Protein AF-A0A8C4W969-F1 (afdb_monomer_lite)

Foldseek 3Di:
DDDDDPPPPPDPPPDDDPDCVSVVVPDDDDDDPDPVVVVVVCVVVVVVCVVVVVVVVVVVVVQDDDDDDCCVQQVVVVVCVVDVVSVVPDGDGDDDDDDPDDRDPDPPPPPPDD

Secondary structure (DSSP, 8-state):
------------TTPPP--TTTTT----------HHHHHHHHHHHHHHHHHHHHHHHHHHHHS------HHHHTHHHHHHHHSGGGTT-----------SS------TTS----

pLDDT: mean 79.16, std 17.15, range [36.53, 98.0]

InterPro domains:
  IPR005045 CDC50/LEM3 family [PTHR10926] (13-103)

Organism: NCBI:txid1825980

Structure (mmCIF, N/CA/C/O backbone):
data_AF-A0A8C4W969-F1
#
_entry.id   AF-A0A8C4W969-F1
#
loop_
_atom_site.group_PDB
_atom_site.id
_atom_site.type_symbol
_atom_site.label_atom_id
_atom_site.label_alt_id
_atom_site.label_comp_id
_atom_site.label_asym_id
_atom_site.label_entity_id
_atom_site.label_seq_id
_atom_site.pdbx_PDB_ins_code
_atom_site.Cartn_x
_atom_site.Cartn_y
_atom_site.Cartn_z
_atom_si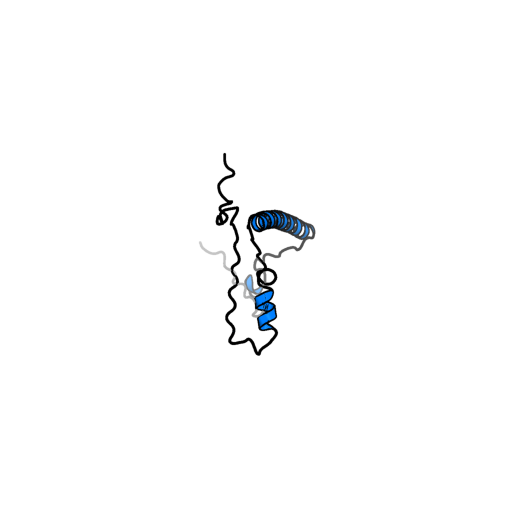te.occupancy
_atom_site.B_iso_or_equiv
_atom_site.auth_seq_id
_atom_site.auth_comp_id
_atom_site.auth_asym_id
_atom_site.auth_atom_id
_atom_site.pdbx_PDB_model_num
ATOM 1 N N . ARG A 1 1 ? 11.552 -23.247 -77.836 1.00 39.22 1 ARG A N 1
ATOM 2 C CA . ARG A 1 1 ? 13.024 -23.111 -77.739 1.00 39.22 1 ARG A CA 1
ATOM 3 C C . ARG A 1 1 ? 13.297 -22.423 -76.405 1.00 39.22 1 ARG A C 1
ATOM 5 O O . ARG A 1 1 ? 13.513 -21.224 -76.380 1.00 39.22 1 ARG A O 1
ATOM 12 N N . GLU A 1 2 ? 12.966 -23.030 -75.270 1.00 43.78 2 GLU A N 1
ATOM 13 C CA . GLU A 1 2 ? 13.464 -24.315 -74.741 1.00 43.78 2 GLU A CA 1
ATOM 14 C C . GLU A 1 2 ? 14.991 -24.348 -74.622 1.00 43.78 2 GLU A C 1
ATOM 16 O O . GLU A 1 2 ? 15.693 -24.089 -75.601 1.00 43.78 2 GLU A O 1
ATOM 21 N N . GLU A 1 3 ? 15.398 -24.686 -73.395 1.00 45.59 3 GLU A N 1
ATOM 22 C CA . GLU A 1 3 ? 16.706 -25.105 -72.895 1.00 45.59 3 GLU A CA 1
ATOM 23 C C . GLU A 1 3 ? 17.771 -24.035 -72.588 1.00 45.59 3 GLU A C 1
ATOM 25 O O . GLU A 1 3 ? 18.577 -23.629 -73.426 1.00 45.59 3 GLU A O 1
ATOM 30 N N . ARG A 1 4 ? 17.872 -23.691 -71.295 1.00 36.53 4 ARG A N 1
ATOM 31 C CA . ARG A 1 4 ? 19.180 -23.655 -70.627 1.00 36.53 4 ARG A CA 1
ATOM 32 C C . ARG A 1 4 ? 19.091 -24.401 -69.295 1.00 36.53 4 ARG A C 1
ATOM 34 O O . ARG A 1 4 ? 18.928 -23.801 -68.239 1.00 36.53 4 ARG A O 1
ATOM 41 N N . ASP A 1 5 ? 19.103 -25.719 -69.447 1.00 37.34 5 ASP A N 1
ATOM 42 C CA . ASP A 1 5 ? 19.762 -26.725 -68.618 1.00 37.34 5 ASP A CA 1
ATOM 43 C C . ASP A 1 5 ? 19.914 -26.385 -67.127 1.00 37.34 5 ASP A C 1
ATOM 45 O O . ASP A 1 5 ? 20.820 -25.667 -66.687 1.00 37.34 5 ASP A O 1
ATOM 49 N N . GLN A 1 6 ? 18.998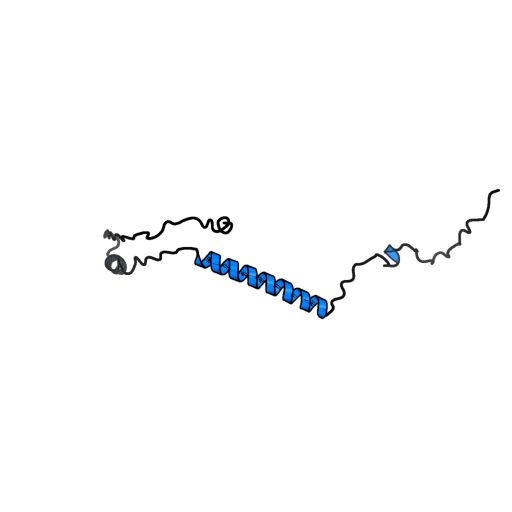 -26.954 -66.344 1.00 41.81 6 GLN A N 1
ATOM 50 C CA . GLN A 1 6 ? 19.205 -27.210 -64.930 1.00 41.81 6 GLN A CA 1
ATOM 51 C C . GLN A 1 6 ? 20.320 -28.248 -64.813 1.00 41.81 6 GLN A C 1
ATOM 53 O O . GLN A 1 6 ? 20.069 -29.450 -64.815 1.00 41.81 6 GLN A O 1
ATOM 58 N N . GLY A 1 7 ? 21.552 -27.766 -64.668 1.00 37.72 7 GLY A N 1
ATOM 59 C CA . GLY A 1 7 ? 22.654 -28.578 -64.182 1.00 37.72 7 GLY A CA 1
ATOM 60 C C . GLY A 1 7 ? 22.308 -29.094 -62.789 1.00 37.72 7 GLY A C 1
ATOM 61 O O . GLY A 1 7 ? 22.535 -28.413 -61.789 1.00 37.72 7 GLY A O 1
ATOM 62 N N . ALA A 1 8 ? 21.729 -30.293 -62.733 1.00 45.88 8 ALA A N 1
ATOM 63 C CA . ALA A 1 8 ? 21.710 -31.127 -61.550 1.00 45.88 8 ALA A CA 1
ATOM 64 C C . ALA A 1 8 ? 23.171 -31.370 -61.171 1.00 45.88 8 ALA A C 1
ATOM 66 O O . ALA A 1 8 ? 23.844 -32.245 -61.710 1.00 45.88 8 ALA A O 1
ATOM 67 N N . GLN A 1 9 ? 23.687 -30.519 -60.289 1.00 51.41 9 GLN A N 1
ATOM 68 C CA . GLN A 1 9 ? 24.987 -30.722 -59.693 1.00 51.41 9 GLN A CA 1
ATOM 69 C C . GLN A 1 9 ? 24.878 -31.998 -58.868 1.00 51.41 9 GLN A C 1
ATOM 71 O O . GLN A 1 9 ? 24.221 -32.022 -57.827 1.00 51.41 9 GLN A O 1
ATOM 76 N N . GLU A 1 10 ? 25.469 -33.070 -59.391 1.00 55.72 10 GLU A N 1
ATOM 77 C CA . GLU A 1 10 ? 25.699 -34.325 -58.694 1.00 55.72 10 GLU A CA 1
ATOM 78 C C . GLU A 1 10 ? 26.583 -34.008 -57.482 1.00 55.72 10 GLU A C 1
ATOM 80 O O . GLU A 1 10 ? 27.813 -33.998 -57.520 1.00 55.72 10 GLU A O 1
ATOM 85 N N . CYS A 1 11 ? 25.929 -33.603 -56.401 1.00 58.28 11 CYS A N 1
ATOM 86 C CA . CYS A 1 11 ? 26.546 -33.415 -55.112 1.00 58.28 11 CYS A CA 1
ATOM 87 C C . CYS A 1 11 ? 27.055 -34.795 -54.673 1.00 58.28 11 CYS A C 1
ATOM 89 O O . CYS A 1 11 ? 26.225 -35.696 -54.509 1.00 58.28 11 CYS A O 1
ATOM 91 N N . PRO A 1 12 ? 28.373 -35.014 -54.475 1.00 61.44 12 PRO A N 1
ATOM 92 C CA . PRO A 1 12 ? 28.847 -36.255 -53.871 1.00 61.44 12 PRO A CA 1
ATOM 93 C C . PRO A 1 12 ? 28.046 -36.520 -52.591 1.00 61.44 12 PRO A C 1
ATOM 95 O O . PRO A 1 12 ? 27.652 -35.573 -51.910 1.00 61.44 12 PRO A O 1
ATOM 98 N N . SER A 1 13 ? 27.826 -37.788 -52.231 1.00 63.78 13 SER A N 1
ATOM 99 C CA . SER A 1 13 ? 26.987 -38.258 -51.102 1.00 63.78 13 SER A CA 1
ATOM 100 C C . SER A 1 13 ? 27.333 -37.694 -49.705 1.00 63.78 13 SER A C 1
ATOM 102 O O . SER A 1 13 ? 26.778 -38.116 -48.693 1.00 63.78 13 SER A O 1
ATOM 104 N N . ARG A 1 14 ? 28.261 -36.736 -49.642 1.00 68.56 14 ARG A N 1
ATOM 105 C CA . ARG A 1 14 ? 28.741 -35.987 -48.483 1.00 68.56 14 ARG A CA 1
ATOM 106 C C . ARG A 1 14 ? 28.435 -34.483 -48.536 1.00 68.56 14 ARG A C 1
ATOM 108 O O . ARG A 1 14 ? 28.917 -33.758 -47.668 1.00 68.56 14 ARG A O 1
ATOM 115 N N . CYS A 1 15 ? 27.686 -33.982 -49.520 1.00 70.88 15 CYS A N 1
ATOM 116 C CA . CYS A 1 15 ? 27.310 -32.570 -49.545 1.00 70.88 15 CYS A CA 1
ATOM 117 C C . CYS A 1 15 ? 26.317 -32.255 -48.416 1.00 70.88 15 CYS A C 1
ATOM 119 O O . CYS A 1 15 ? 25.261 -32.886 -48.337 1.00 70.88 15 CYS A O 1
ATOM 121 N N . PRO A 1 16 ? 26.638 -31.296 -47.533 1.00 70.25 16 PRO A N 1
ATOM 122 C CA . PRO A 1 16 ? 25.743 -30.915 -46.454 1.00 70.25 16 PRO A CA 1
ATOM 123 C C . PRO A 1 16 ? 24.515 -30.186 -47.005 1.00 70.25 16 PRO A C 1
ATOM 125 O O . PRO A 1 16 ? 24.628 -29.299 -47.852 1.00 70.25 16 PRO A O 1
ATOM 128 N N . ASP A 1 17 ? 23.348 -30.556 -46.483 1.00 75.50 17 ASP A N 1
ATOM 129 C CA . ASP A 1 17 ? 22.058 -29.948 -46.807 1.00 75.50 17 ASP A CA 1
ATOM 130 C C . ASP A 1 17 ? 22.081 -28.431 -46.521 1.00 75.50 17 ASP A C 1
ATOM 132 O O . ASP A 1 17 ? 22.515 -27.976 -45.455 1.00 75.50 17 ASP A O 1
ATOM 136 N N . ASN A 1 18 ? 21.645 -27.634 -47.497 1.00 76.06 18 ASN A N 1
ATOM 137 C CA . ASN A 1 18 ? 21.712 -26.176 -47.470 1.00 76.06 18 ASN A CA 1
ATOM 138 C C . ASN A 1 18 ? 20.500 -25.503 -46.801 1.00 76.06 18 ASN A C 1
ATOM 140 O O . ASN A 1 18 ? 20.395 -24.274 -46.816 1.00 76.06 18 ASN A O 1
ATOM 144 N N . SER A 1 19 ? 19.618 -26.277 -46.165 1.00 80.56 19 SER A N 1
ATOM 145 C CA . SER A 1 19 ? 18.492 -25.748 -45.394 1.00 80.56 19 SER A CA 1
ATOM 146 C C . SER A 1 19 ? 18.929 -24.805 -44.256 1.00 80.56 19 SER A C 1
ATOM 148 O O . SER A 1 19 ? 19.794 -25.128 -43.435 1.00 80.56 19 SER A O 1
ATOM 150 N N . ALA A 1 20 ? 18.273 -23.640 -44.149 1.00 71.94 20 ALA A N 1
ATOM 151 C CA . ALA A 1 20 ? 18.570 -22.589 -43.164 1.00 71.94 20 ALA A CA 1
ATOM 152 C C . ALA A 1 20 ? 18.503 -23.070 -41.700 1.00 71.94 20 ALA A C 1
ATOM 154 O O . ALA A 1 20 ? 19.227 -22.558 -40.843 1.00 71.94 20 ALA A O 1
ATOM 155 N N . PHE A 1 21 ? 17.674 -24.080 -41.422 1.00 76.75 21 PHE A N 1
ATOM 156 C CA . PHE A 1 21 ? 17.568 -24.717 -40.109 1.00 76.75 21 PHE A CA 1
ATOM 157 C C . PHE A 1 21 ? 18.812 -25.550 -39.774 1.00 76.75 21 PHE A C 1
ATOM 159 O O . PHE A 1 21 ? 19.377 -25.418 -38.689 1.00 76.75 21 PHE A O 1
ATOM 166 N N . LYS A 1 22 ? 19.287 -26.368 -40.725 1.00 76.56 22 LYS A N 1
ATOM 167 C CA . LYS A 1 22 ? 20.479 -27.216 -40.554 1.00 76.56 22 LYS A CA 1
ATOM 168 C C . LYS A 1 22 ? 21.769 -26.395 -40.502 1.00 76.56 22 LYS A C 1
ATOM 170 O O . LYS A 1 22 ? 22.693 -26.765 -39.788 1.00 76.56 22 LYS A O 1
ATOM 175 N N . GLN A 1 23 ? 21.792 -25.241 -41.168 1.00 80.31 23 GLN A N 1
ATOM 176 C CA . GLN A 1 23 ? 22.891 -24.272 -41.105 1.00 80.31 23 GLN A CA 1
ATOM 177 C C . GLN A 1 23 ? 22.827 -23.323 -39.893 1.00 80.31 23 GLN A C 1
ATOM 179 O O . GLN A 1 23 ? 23.662 -22.426 -39.796 1.00 80.31 23 GLN A O 1
ATOM 184 N N . GLN A 1 24 ? 21.844 -23.479 -38.993 1.00 74.94 24 GLN A N 1
ATOM 185 C CA . GLN A 1 24 ? 21.641 -22.612 -37.820 1.00 74.94 24 GLN A CA 1
ATOM 186 C C . GLN A 1 24 ? 21.535 -21.108 -38.163 1.00 74.94 24 GLN A C 1
ATOM 188 O O . GLN A 1 24 ? 21.848 -20.245 -37.345 1.00 74.94 24 GLN A O 1
ATOM 193 N N . LYS A 1 25 ? 21.058 -20.778 -39.371 1.00 81.44 25 LYS A N 1
ATOM 194 C CA . LYS A 1 25 ? 20.831 -19.401 -39.852 1.00 81.44 25 LYS A CA 1
ATOM 195 C C . LYS A 1 25 ? 19.397 -18.930 -39.617 1.00 81.44 25 LYS A C 1
ATOM 197 O O . LYS A 1 25 ? 18.910 -18.041 -40.313 1.00 81.44 25 LYS A O 1
ATOM 202 N N . LEU A 1 26 ? 18.698 -19.531 -38.659 1.00 82.00 26 LEU A N 1
ATOM 203 C CA . LEU A 1 26 ? 17.387 -19.030 -38.272 1.00 82.00 26 LEU A CA 1
ATOM 204 C C . LEU A 1 26 ? 17.550 -17.610 -37.715 1.00 82.00 26 LEU A C 1
ATOM 206 O O . LEU A 1 26 ? 18.475 -17.368 -36.932 1.00 82.00 26 LEU A O 1
ATOM 210 N N . PRO A 1 27 ? 16.679 -16.667 -38.103 1.00 78.56 27 PRO A N 1
ATOM 211 C CA . PRO A 1 27 ? 16.700 -15.331 -37.540 1.00 78.56 27 PRO A CA 1
ATOM 212 C C . PRO A 1 27 ? 16.377 -15.428 -36.046 1.00 78.56 27 PRO A C 1
ATOM 214 O O . PRO A 1 27 ? 15.236 -15.645 -35.651 1.00 78.56 27 PRO A O 1
ATOM 217 N N . ALA A 1 28 ? 17.402 -15.300 -35.210 1.0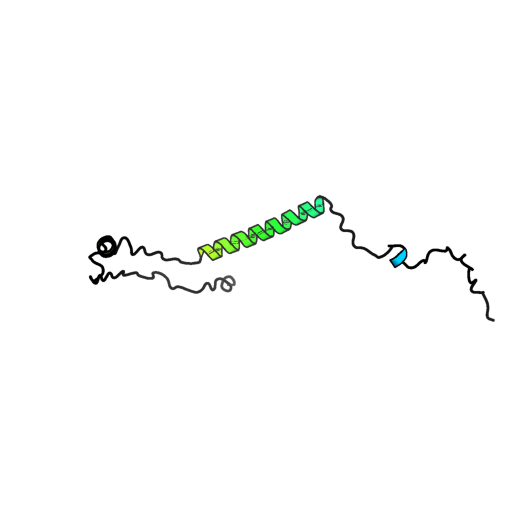0 83.50 28 ALA A N 1
ATOM 218 C CA . ALA A 1 28 ? 17.253 -15.221 -33.768 1.00 83.50 28 ALA A CA 1
ATOM 219 C C . ALA A 1 28 ? 17.318 -13.756 -33.348 1.00 83.50 28 ALA A C 1
ATOM 221 O O . ALA A 1 28 ? 18.242 -13.026 -33.724 1.00 83.50 28 ALA A O 1
ATOM 222 N N . TRP A 1 29 ? 16.373 -13.330 -32.519 1.00 78.38 29 TRP A N 1
ATOM 223 C CA . TRP A 1 29 ? 16.535 -12.084 -31.792 1.00 78.38 29 TRP A CA 1
ATOM 224 C C . TRP A 1 29 ? 17.645 -12.283 -30.757 1.00 78.38 29 TRP A C 1
ATOM 226 O O . TRP A 1 29 ? 17.494 -13.052 -29.811 1.00 78.38 29 TRP A O 1
ATOM 236 N N . LYS A 1 30 ? 18.798 -11.643 -30.976 1.00 79.19 30 LYS A N 1
ATOM 237 C CA . LYS A 1 30 ? 19.921 -11.648 -30.033 1.00 79.19 30 LYS A CA 1
ATOM 238 C C . LYS A 1 30 ? 19.864 -10.362 -29.212 1.00 79.19 30 LYS A C 1
ATOM 240 O O . LYS A 1 30 ? 20.329 -9.330 -29.707 1.00 79.19 30 LYS A O 1
ATOM 245 N N . PRO A 1 31 ? 19.297 -10.382 -27.994 1.00 77.44 31 PRO A N 1
ATOM 246 C CA . PRO A 1 31 ? 19.296 -9.201 -27.151 1.00 77.44 31 PRO A CA 1
ATOM 247 C C . PRO A 1 31 ? 20.744 -8.858 -26.801 1.00 77.44 31 PRO A C 1
ATOM 249 O O . PRO A 1 31 ? 21.471 -9.657 -26.212 1.00 77.44 31 PRO A O 1
ATOM 252 N N . LYS A 1 32 ? 21.190 -7.670 -27.206 1.00 78.00 32 LYS A N 1
ATOM 253 C CA . LYS A 1 32 ? 22.495 -7.145 -26.810 1.00 78.00 32 LYS A CA 1
ATOM 254 C C . LYS A 1 32 ? 22.319 -6.476 -25.453 1.00 78.00 32 LYS A C 1
ATOM 256 O O . LYS A 1 32 ? 21.737 -5.398 -25.378 1.00 78.00 32 LYS A O 1
ATOM 261 N N . LEU A 1 33 ? 22.791 -7.124 -24.387 1.00 72.44 33 LEU A N 1
ATOM 262 C CA . LEU A 1 33 ? 22.793 -6.546 -23.043 1.00 72.44 33 LEU A CA 1
ATOM 263 C C . LEU A 1 33 ? 23.848 -5.435 -22.981 1.00 72.44 33 LEU A C 1
ATOM 265 O O . LEU A 1 33 ? 25.003 -5.666 -22.636 1.00 72.44 33 LEU A O 1
ATOM 269 N N . ALA A 1 34 ? 23.456 -4.228 -23.381 1.00 82.94 34 ALA A N 1
ATOM 270 C CA . ALA A 1 34 ? 24.287 -3.038 -23.302 1.00 82.94 34 ALA A CA 1
ATOM 271 C C . ALA A 1 34 ? 24.007 -2.287 -21.989 1.00 82.94 34 ALA A C 1
ATOM 273 O O . ALA A 1 34 ? 22.849 -2.088 -21.619 1.00 82.94 34 ALA A O 1
ATOM 274 N N . ALA A 1 35 ? 25.063 -1.816 -21.317 1.00 86.31 35 ALA A N 1
ATOM 275 C CA . ALA A 1 35 ? 24.976 -0.969 -20.122 1.00 86.31 35 ALA A CA 1
ATOM 276 C C . ALA A 1 35 ? 23.959 0.196 -20.225 1.00 86.31 35 ALA A C 1
ATOM 278 O O . ALA A 1 35 ? 23.187 0.366 -19.281 1.00 86.31 35 ALA A O 1
ATOM 279 N N . PRO A 1 36 ? 23.862 0.958 -21.340 1.00 87.12 36 PRO A N 1
ATOM 280 C CA . PRO A 1 36 ? 22.852 2.016 -21.465 1.00 87.12 36 PRO A CA 1
ATOM 281 C C . PRO A 1 36 ? 21.410 1.491 -21.463 1.00 87.12 36 PRO A C 1
ATOM 283 O O . PRO A 1 36 ? 20.526 2.127 -20.895 1.00 87.12 36 PRO A O 1
ATOM 286 N N . THR A 1 37 ? 21.160 0.319 -22.054 1.00 89.25 37 THR A N 1
ATOM 287 C CA . THR A 1 37 ? 19.823 -0.293 -22.084 1.00 89.25 37 THR A CA 1
ATOM 288 C C . THR A 1 37 ? 19.400 -0.742 -20.690 1.00 89.25 37 THR A C 1
ATOM 290 O O . THR A 1 37 ? 18.270 -0.495 -20.272 1.00 89.25 37 THR A O 1
ATOM 293 N N . VAL A 1 38 ? 20.326 -1.345 -19.942 1.00 91.50 38 VAL A N 1
ATOM 294 C CA . VAL A 1 38 ? 20.079 -1.778 -18.562 1.00 91.50 38 VAL A CA 1
ATOM 295 C C . VAL A 1 38 ? 19.842 -0.567 -17.655 1.00 91.50 38 VAL A C 1
ATOM 297 O O . VAL A 1 38 ? 18.858 -0.536 -16.919 1.00 91.50 38 VAL A O 1
ATOM 300 N N . LEU A 1 39 ? 20.673 0.472 -17.763 1.00 92.25 39 LEU A N 1
ATOM 301 C CA . LEU A 1 39 ? 20.534 1.694 -16.972 1.00 92.25 39 LEU A CA 1
ATOM 302 C C . LEU A 1 39 ? 19.200 2.407 -17.240 1.00 92.25 39 LEU A C 1
ATOM 304 O O . LEU A 1 39 ? 18.499 2.768 -16.297 1.00 92.25 39 LEU A O 1
ATOM 308 N N . SER A 1 40 ? 18.811 2.547 -18.511 1.00 91.62 40 SER A N 1
ATOM 309 C CA . SER A 1 40 ? 17.515 3.127 -18.882 1.00 91.62 40 SER A CA 1
ATOM 310 C C . SER A 1 40 ? 16.350 2.342 -18.280 1.00 91.62 40 SER A C 1
ATOM 312 O O . SER A 1 40 ? 15.413 2.949 -17.768 1.00 91.62 40 SER A O 1
ATOM 314 N N . SER A 1 41 ? 16.410 1.007 -18.298 1.00 93.75 41 SER A N 1
ATOM 315 C CA . SER A 1 41 ? 15.343 0.174 -17.735 1.00 93.75 41 SER A CA 1
ATOM 316 C C . SER A 1 41 ? 15.164 0.390 -16.228 1.00 93.75 41 SER A C 1
ATOM 318 O O . SER A 1 41 ? 14.033 0.528 -15.761 1.00 93.75 41 SER A O 1
ATOM 320 N N . PHE A 1 42 ? 16.263 0.518 -15.475 1.00 95.44 42 PHE A N 1
ATOM 321 C CA . PHE A 1 42 ? 16.205 0.787 -14.039 1.00 95.44 42 PHE A CA 1
ATOM 322 C C . PHE A 1 42 ? 15.603 2.155 -13.726 1.00 95.44 42 PHE A C 1
ATOM 324 O O . PHE A 1 42 ? 14.798 2.256 -12.804 1.00 95.44 42 PHE A O 1
ATOM 331 N N . PHE A 1 43 ? 15.926 3.192 -14.503 1.00 95.88 43 PHE A N 1
ATOM 332 C CA . PHE A 1 43 ? 15.315 4.511 -14.322 1.00 95.88 43 PHE A CA 1
ATOM 333 C C . PHE A 1 43 ? 13.811 4.500 -14.602 1.00 95.88 43 PHE A C 1
ATOM 335 O O . PHE A 1 43 ? 13.043 5.054 -13.817 1.00 95.88 43 PHE A O 1
ATOM 342 N N . THR A 1 44 ? 13.372 3.840 -15.676 1.00 97.06 44 THR A N 1
ATOM 343 C CA . THR A 1 44 ? 11.945 3.743 -16.011 1.00 97.06 44 THR A CA 1
ATOM 344 C C . THR A 1 44 ? 11.162 2.986 -14.940 1.00 97.06 44 THR A C 1
ATOM 346 O O . THR A 1 44 ? 10.131 3.472 -14.475 1.00 97.06 44 THR A O 1
ATOM 349 N N . ILE A 1 45 ? 11.660 1.822 -14.511 1.00 97.38 45 ILE A N 1
ATOM 350 C CA . ILE A 1 45 ? 11.010 1.015 -13.469 1.00 97.38 45 ILE A CA 1
ATOM 351 C C . ILE A 1 45 ? 11.042 1.754 -12.130 1.00 97.38 45 ILE A C 1
ATOM 353 O O . ILE A 1 45 ? 10.037 1.790 -11.429 1.00 97.38 45 ILE A O 1
ATOM 357 N N . GLY A 1 46 ? 12.164 2.390 -11.789 1.00 98.00 46 GLY A N 1
ATOM 358 C CA . GLY A 1 46 ? 12.304 3.170 -10.563 1.00 98.00 46 GLY A CA 1
ATOM 359 C C . GLY A 1 46 ? 11.300 4.317 -10.492 1.00 98.00 46 GLY A C 1
ATOM 360 O O . GLY A 1 46 ? 10.619 4.469 -9.481 1.00 98.00 46 GLY A O 1
ATOM 361 N N . LEU A 1 47 ? 11.143 5.079 -11.578 1.00 97.75 47 LEU A N 1
ATOM 362 C CA . LEU A 1 47 ? 10.158 6.156 -11.643 1.00 97.75 47 LEU A CA 1
ATOM 363 C C . LEU A 1 47 ? 8.727 5.621 -11.516 1.00 97.75 47 LEU A C 1
ATOM 365 O O . LEU A 1 47 ? 7.936 6.168 -10.752 1.00 97.75 47 LEU A O 1
ATOM 369 N N . PHE A 1 48 ? 8.406 4.526 -12.206 1.00 97.69 48 PHE A N 1
ATOM 370 C CA . PHE A 1 48 ? 7.103 3.875 -12.085 1.00 97.69 48 PHE A CA 1
ATOM 371 C C . PHE A 1 48 ? 6.819 3.425 -10.645 1.00 97.69 48 PHE A C 1
ATOM 373 O O . PHE A 1 48 ? 5.763 3.736 -10.095 1.00 97.69 48 PHE A O 1
ATOM 380 N N . CYS A 1 49 ? 7.777 2.758 -10.001 1.00 97.38 49 CYS A N 1
ATOM 381 C CA . CYS A 1 49 ? 7.654 2.314 -8.616 1.00 97.38 49 CYS A CA 1
ATOM 382 C C . CYS A 1 49 ? 7.518 3.485 -7.638 1.00 97.38 49 CYS A C 1
ATOM 384 O O . CYS A 1 49 ? 6.760 3.378 -6.678 1.00 97.38 49 CYS A O 1
ATOM 386 N N . LEU A 1 50 ? 8.207 4.605 -7.873 1.00 97.12 50 LEU A N 1
ATOM 387 C CA . LEU A 1 50 ? 8.062 5.807 -7.049 1.00 97.12 50 LEU A CA 1
ATOM 388 C C . LEU A 1 50 ? 6.657 6.400 -7.160 1.00 97.12 50 LEU A C 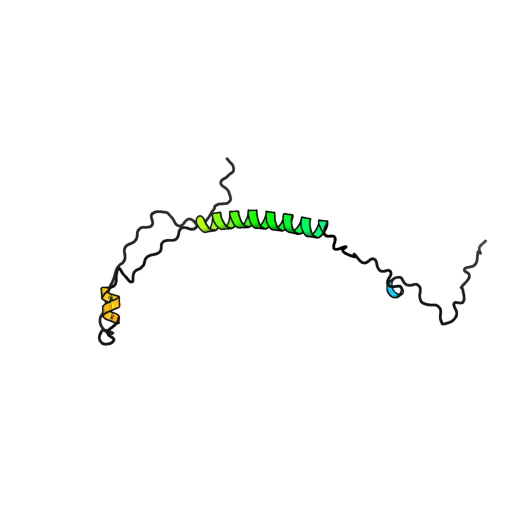1
ATOM 390 O O . LEU A 1 50 ? 6.031 6.667 -6.135 1.00 97.1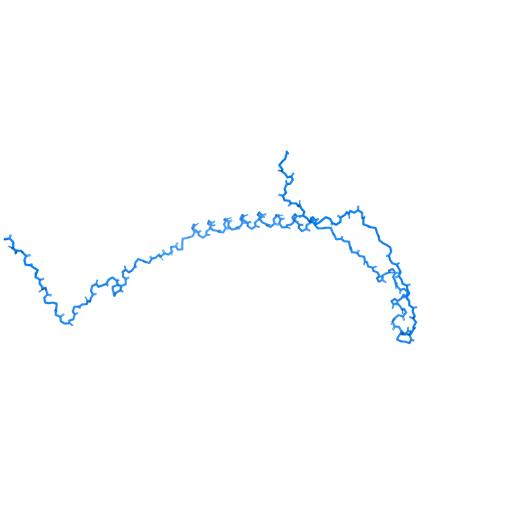2 50 LEU A O 1
ATOM 394 N N . LEU A 1 51 ? 6.140 6.559 -8.381 1.00 97.00 51 LEU A N 1
ATOM 395 C CA . LEU A 1 51 ? 4.785 7.068 -8.606 1.00 97.00 51 LEU A CA 1
ATOM 396 C C . LEU A 1 51 ? 3.742 6.155 -7.951 1.00 97.00 51 LEU A C 1
ATOM 398 O O . LEU A 1 51 ? 2.931 6.615 -7.149 1.00 97.00 51 LEU A O 1
ATOM 402 N N . MET A 1 52 ? 3.823 4.850 -8.219 1.00 97.06 52 MET A N 1
ATOM 403 C CA . MET A 1 52 ? 2.919 3.860 -7.633 1.00 97.06 52 MET A CA 1
ATOM 404 C C . MET A 1 52 ? 3.036 3.801 -6.107 1.00 97.06 52 MET A C 1
ATOM 406 O O . MET A 1 52 ? 2.022 3.721 -5.418 1.00 97.06 52 MET A O 1
ATOM 410 N N . GLY A 1 53 ? 4.250 3.883 -5.561 1.00 97.25 53 GLY A N 1
ATOM 411 C CA . GLY A 1 53 ? 4.492 3.883 -4.121 1.00 97.25 53 GLY A CA 1
ATOM 412 C C . GLY A 1 53 ? 3.830 5.069 -3.420 1.00 97.25 53 GLY A C 1
ATOM 413 O O . GLY A 1 53 ? 3.171 4.886 -2.399 1.00 97.25 53 GLY A O 1
ATOM 414 N N . ILE A 1 54 ? 3.930 6.274 -3.991 1.00 96.31 54 ILE A N 1
ATOM 415 C CA . ILE A 1 54 ? 3.260 7.467 -3.451 1.00 96.31 54 ILE A CA 1
ATOM 416 C C . ILE A 1 54 ? 1.738 7.297 -3.505 1.00 96.31 54 ILE A C 1
ATOM 418 O O . ILE A 1 54 ? 1.068 7.541 -2.500 1.00 96.31 54 ILE A O 1
ATOM 422 N N . CYS A 1 55 ? 1.191 6.832 -4.633 1.00 93.38 55 CYS A N 1
ATOM 423 C CA . CYS A 1 55 ? -0.243 6.563 -4.766 1.00 93.38 55 CYS A CA 1
ATOM 424 C C . CYS A 1 55 ? -0.741 5.574 -3.701 1.00 93.38 55 CYS A C 1
ATOM 426 O O . CYS A 1 55 ? -1.752 5.830 -3.047 1.00 93.38 55 CYS A O 1
ATOM 428 N N . LEU A 1 56 ? -0.005 4.482 -3.479 1.00 93.75 56 LEU A N 1
ATOM 429 C CA . LEU A 1 56 ? -0.334 3.483 -2.462 1.00 93.75 56 LEU A CA 1
ATOM 430 C C . LEU A 1 56 ? -0.295 4.065 -1.047 1.00 93.75 56 LEU A C 1
ATOM 432 O O . LEU A 1 56 ? -1.182 3.774 -0.251 1.00 93.75 56 LEU A O 1
ATOM 436 N N . ILE A 1 57 ? 0.688 4.912 -0.731 1.00 93.69 57 ILE A N 1
ATOM 437 C CA . ILE A 1 57 ? 0.783 5.560 0.585 1.00 93.69 57 ILE A CA 1
ATOM 438 C C . ILE A 1 57 ? -0.405 6.497 0.824 1.00 93.69 57 ILE A C 1
ATOM 440 O O . ILE A 1 57 ? -0.964 6.504 1.920 1.00 93.69 57 ILE A O 1
ATOM 444 N N . LEU A 1 58 ? -0.799 7.286 -0.177 1.00 90.94 58 LEU A N 1
ATOM 445 C CA . LEU A 1 58 ? -1.960 8.172 -0.064 1.00 90.94 58 LEU A CA 1
ATOM 446 C C . LEU A 1 58 ? -3.249 7.374 0.141 1.00 90.94 58 LEU A C 1
ATOM 448 O O . LEU A 1 58 ? -4.047 7.714 1.012 1.00 90.94 58 LEU A O 1
ATOM 452 N N . TYR A 1 59 ? -3.411 6.279 -0.601 1.00 88.19 59 TYR A N 1
ATOM 453 C CA . TYR A 1 59 ? -4.555 5.388 -0.450 1.00 88.19 59 TYR A CA 1
ATOM 454 C C . TYR A 1 59 ? -4.590 4.729 0.934 1.00 88.19 59 TYR A C 1
ATOM 456 O O . TYR A 1 59 ? -5.607 4.788 1.620 1.00 88.19 59 TYR A O 1
ATOM 464 N N . ALA A 1 60 ? -3.463 4.175 1.388 1.00 88.88 60 ALA A N 1
ATOM 465 C CA . ALA A 1 60 ? -3.359 3.534 2.696 1.00 88.88 60 ALA A CA 1
ATOM 466 C C . ALA A 1 60 ? -3.657 4.510 3.846 1.00 88.88 60 ALA A C 1
ATOM 468 O O . ALA A 1 60 ? -4.329 4.142 4.801 1.00 88.88 60 ALA A O 1
ATOM 469 N N . ARG A 1 61 ? -3.216 5.772 3.738 1.00 87.06 61 ARG A N 1
ATOM 470 C CA . ARG A 1 61 ? -3.508 6.826 4.729 1.00 87.06 61 ARG A CA 1
ATOM 471 C C . ARG A 1 61 ? -4.949 7.328 4.694 1.00 87.06 61 ARG A C 1
ATOM 473 O O . ARG A 1 61 ? -5.405 7.903 5.676 1.00 87.06 61 ARG A O 1
ATOM 480 N N . SER A 1 62 ? -5.649 7.162 3.574 1.00 84.56 62 SER A N 1
ATOM 481 C CA . SER A 1 62 ? -7.058 7.547 3.471 1.00 84.56 62 SER A CA 1
ATOM 482 C C . SER A 1 62 ? -7.976 6.599 4.243 1.00 84.56 62 SER A C 1
ATOM 484 O O . SER A 1 62 ? -9.115 6.970 4.532 1.00 84.56 62 SER A O 1
ATOM 486 N N . VAL A 1 63 ? -7.516 5.384 4.559 1.00 85.44 63 VAL A N 1
ATOM 487 C CA . VAL A 1 63 ? -8.280 4.430 5.363 1.00 85.44 63 VAL A CA 1
ATOM 488 C C . VAL A 1 63 ? -8.320 4.926 6.806 1.00 85.44 63 VAL A C 1
ATOM 490 O O . VAL A 1 63 ? -7.288 5.153 7.433 1.00 85.44 63 VAL A O 1
ATOM 493 N N . LYS A 1 64 ? -9.532 5.112 7.328 1.00 83.88 64 LYS A N 1
ATOM 494 C CA . LYS A 1 64 ? -9.766 5.490 8.722 1.00 83.88 64 LYS A CA 1
ATOM 495 C C . LYS A 1 64 ? -9.880 4.222 9.560 1.00 83.88 64 LYS A C 1
ATOM 497 O O . LYS A 1 64 ? -10.760 3.402 9.314 1.00 83.88 64 LYS A O 1
ATOM 502 N N . GLU A 1 65 ? -9.003 4.079 10.545 1.00 85.69 65 GLU A N 1
ATOM 503 C CA . GLU A 1 65 ? -9.023 2.980 11.509 1.00 85.69 65 GLU A CA 1
ATOM 504 C C . GLU A 1 65 ? -9.310 3.533 12.906 1.00 85.69 65 GLU A C 1
ATOM 506 O O . GLU A 1 65 ? -8.741 4.545 13.317 1.00 85.69 65 GLU A O 1
ATOM 511 N N . ILE A 1 66 ? -10.207 2.867 13.634 1.00 86.31 66 ILE A N 1
ATOM 512 C CA . ILE A 1 66 ? -10.498 3.162 15.036 1.00 86.31 66 ILE A CA 1
ATOM 513 C C . ILE A 1 66 ? -10.110 1.925 15.840 1.00 86.31 66 ILE A C 1
ATOM 515 O O . ILE A 1 66 ? -10.747 0.879 15.721 1.00 86.31 66 ILE A O 1
ATOM 519 N N . GLN A 1 67 ? -9.072 2.048 16.668 1.00 87.88 67 GLN A N 1
ATOM 520 C CA . GLN A 1 67 ? -8.611 0.977 17.546 1.00 87.88 67 GLN A CA 1
ATOM 521 C C . GLN A 1 67 ? -9.103 1.230 18.975 1.00 87.88 67 GLN A C 1
ATOM 523 O O . GLN A 1 67 ? -8.770 2.245 19.584 1.00 87.88 67 GLN A O 1
ATOM 528 N N . ILE A 1 68 ? -9.891 0.300 19.520 1.00 88.56 68 ILE A N 1
ATOM 529 C CA . ILE A 1 68 ? -10.449 0.396 20.876 1.00 88.56 68 ILE A CA 1
ATOM 530 C C . ILE A 1 68 ? -9.911 -0.763 21.710 1.00 88.56 68 ILE A C 1
ATOM 532 O O . ILE A 1 68 ? -10.211 -1.927 21.439 1.00 88.56 68 ILE A O 1
ATOM 536 N N . ASN A 1 69 ? -9.131 -0.450 22.747 1.00 90.19 69 ASN A N 1
ATOM 537 C CA . ASN A 1 69 ? -8.637 -1.450 23.688 1.00 90.19 69 ASN A CA 1
ATOM 538 C C . ASN A 1 69 ? -9.642 -1.655 24.831 1.00 90.19 69 ASN A C 1
ATOM 540 O O . ASN A 1 69 ? -9.693 -0.882 25.786 1.00 90.19 69 ASN A O 1
ATOM 544 N N . TYR A 1 70 ? -10.445 -2.713 24.739 1.00 88.88 70 TYR A N 1
ATOM 545 C CA . TYR A 1 70 ? -11.420 -3.066 25.773 1.00 88.88 70 TYR A CA 1
ATOM 546 C C . TYR A 1 70 ? -10.789 -3.768 26.984 1.00 88.88 70 TYR A C 1
ATOM 548 O O . TYR A 1 70 ? -11.455 -3.911 28.005 1.00 88.88 70 TYR A O 1
ATOM 556 N N . SER A 1 71 ? -9.519 -4.183 26.915 1.00 88.19 71 SER A N 1
ATOM 557 C CA . SER A 1 71 ? -8.847 -4.853 28.039 1.00 88.19 71 SER A CA 1
ATOM 558 C C . SER A 1 71 ? -8.664 -3.916 29.232 1.00 88.19 71 SER A C 1
ATOM 560 O O . SER A 1 71 ? -8.886 -4.325 30.370 1.00 88.19 71 SER A O 1
ATOM 562 N N . ASP A 1 72 ? -8.320 -2.652 28.969 1.00 84.94 72 ASP A N 1
ATOM 563 C CA . ASP A 1 72 ? -8.139 -1.634 30.010 1.00 84.94 72 ASP A CA 1
ATOM 564 C C . ASP A 1 72 ? -9.485 -1.187 30.591 1.00 84.94 72 ASP A C 1
ATOM 566 O O . ASP A 1 72 ? -9.639 -1.018 31.800 1.00 84.94 72 ASP A O 1
ATOM 570 N N . ILE A 1 73 ? -10.493 -1.047 29.727 1.00 88.75 73 ILE A N 1
ATOM 571 C CA . ILE A 1 73 ? -11.843 -0.618 30.113 1.00 88.75 73 ILE A CA 1
ATOM 572 C C . ILE A 1 73 ? -12.531 -1.712 30.941 1.00 88.75 73 ILE A C 1
ATOM 574 O O . ILE A 1 73 ? -13.194 -1.433 31.939 1.00 88.75 73 ILE A O 1
ATOM 578 N N . CYS A 1 74 ? -12.320 -2.973 30.569 1.00 91.69 74 CYS A N 1
ATOM 579 C CA . CYS A 1 74 ? -12.899 -4.141 31.218 1.00 91.69 74 CYS A CA 1
ATOM 580 C C . CYS A 1 74 ? -11.920 -4.831 32.182 1.00 91.69 74 CYS A C 1
ATOM 582 O O . CYS A 1 74 ? -12.037 -6.037 32.415 1.00 91.69 74 CYS A O 1
ATOM 584 N N . LEU A 1 75 ? -10.983 -4.080 32.777 1.00 91.38 75 LEU A N 1
ATOM 585 C CA . LEU A 1 75 ? -9.927 -4.614 33.647 1.00 91.38 75 LEU A CA 1
ATOM 586 C C . LEU A 1 75 ? -10.471 -5.467 34.804 1.00 91.38 75 LEU A C 1
ATOM 588 O O . LEU A 1 75 ? -9.852 -6.440 35.220 1.00 91.38 75 LEU A O 1
ATOM 592 N N . ASN A 1 76 ? -11.645 -5.125 35.336 1.00 90.38 76 ASN A N 1
ATOM 593 C CA . ASN A 1 76 ? -12.269 -5.908 36.403 1.00 90.38 76 ASN A CA 1
ATOM 594 C C . ASN A 1 76 ? -12.684 -7.305 35.923 1.00 90.38 76 ASN A C 1
ATOM 596 O O . ASN A 1 76 ? -12.481 -8.277 36.646 1.00 90.38 76 ASN A O 1
ATOM 600 N N . CYS A 1 77 ? -13.197 -7.425 34.696 1.00 90.06 77 CYS A N 1
ATOM 601 C CA . CYS A 1 77 ? -13.530 -8.720 34.107 1.00 90.06 77 CYS A CA 1
ATOM 602 C C . CYS A 1 77 ? -12.278 -9.514 33.723 1.00 90.06 77 CYS A C 1
ATOM 604 O O . CYS A 1 77 ? -12.263 -10.733 33.894 1.00 90.06 77 CYS A O 1
ATOM 606 N N . SER A 1 78 ? -11.217 -8.852 33.242 1.00 90.06 78 SER A N 1
ATOM 607 C CA . SER A 1 78 ? -9.957 -9.543 32.939 1.00 90.06 78 SER A CA 1
ATOM 608 C C . SER A 1 78 ? -9.307 -10.094 34.212 1.00 90.06 78 SER A C 1
ATOM 610 O O . SER A 1 78 ? -8.997 -11.282 34.266 1.00 90.06 78 SER A O 1
ATOM 612 N N . LYS A 1 79 ? -9.236 -9.290 35.280 1.00 90.88 79 LYS A N 1
ATOM 613 C CA . LYS A 1 79 ? -8.761 -9.719 36.606 1.00 90.88 79 LYS A CA 1
ATOM 614 C C . LYS A 1 79 ? -9.624 -10.816 37.221 1.00 90.88 79 LYS A C 1
ATOM 616 O O . LYS A 1 79 ? -9.101 -11.736 37.840 1.00 90.88 79 LYS A O 1
ATOM 621 N N . LEU A 1 80 ? -10.946 -10.760 37.040 1.00 90.44 80 LEU A N 1
ATOM 622 C CA . LEU A 1 80 ? -11.841 -11.822 37.506 1.00 90.44 80 LEU A CA 1
ATOM 623 C C . LEU A 1 80 ? -11.483 -13.173 36.865 1.00 90.44 80 LEU A C 1
ATOM 625 O O . LEU A 1 80 ? -11.520 -14.197 37.548 1.00 90.44 80 LEU A O 1
ATOM 629 N N . ARG A 1 81 ? -11.096 -13.158 35.581 1.00 88.88 81 ARG A N 1
ATOM 630 C CA . ARG A 1 81 ? -10.741 -14.343 34.787 1.00 88.88 81 ARG A CA 1
ATOM 631 C C . ARG A 1 81 ? -9.353 -14.913 35.107 1.00 88.88 81 ARG A C 1
ATOM 633 O O . ARG A 1 81 ? -9.130 -16.089 34.838 1.00 88.88 81 ARG A O 1
ATOM 640 N N . GLU A 1 82 ? -8.441 -14.137 35.699 1.00 91.19 82 GLU A N 1
ATOM 641 C CA . GLU A 1 82 ? -7.124 -14.646 36.131 1.00 91.19 82 GLU A CA 1
ATOM 642 C C . GLU A 1 82 ? -7.252 -15.779 37.157 1.00 91.19 82 GLU A C 1
ATOM 644 O O . GLU A 1 82 ? -6.440 -16.702 37.184 1.00 91.19 82 GLU A O 1
ATOM 649 N N . ASN A 1 83 ? -8.299 -15.744 37.983 1.00 91.75 83 ASN A N 1
ATOM 650 C CA . ASN A 1 83 ? -8.602 -16.817 38.916 1.00 91.75 83 ASN A CA 1
ATOM 651 C C . ASN A 1 83 ? -9.634 -17.776 38.307 1.00 91.75 83 ASN A C 1
ATOM 653 O O . ASN A 1 83 ? -10.822 -17.456 38.204 1.00 91.75 83 ASN A O 1
ATOM 657 N N . SER A 1 84 ? -9.177 -18.986 37.975 1.00 88.50 84 SER A N 1
ATOM 658 C CA . SER A 1 84 ? -9.982 -20.052 37.365 1.00 88.50 84 SER A CA 1
ATOM 659 C C . SER A 1 84 ? -11.213 -20.453 38.181 1.00 88.50 84 SER A C 1
ATOM 661 O O . SER A 1 84 ? -12.169 -20.970 37.615 1.00 88.50 84 SER A O 1
ATOM 663 N N . SER A 1 85 ? -11.242 -20.171 39.486 1.00 90.19 85 SER A N 1
ATOM 664 C CA . SER A 1 85 ? -12.394 -20.458 40.353 1.00 90.19 85 SER A CA 1
ATOM 665 C C . SER A 1 85 ? -13.610 -19.575 40.048 1.00 90.19 85 SER A C 1
ATOM 667 O O . SER A 1 85 ? -14.722 -19.913 40.437 1.00 90.19 85 SER A O 1
ATOM 669 N N . ASN A 1 86 ? -13.426 -18.447 39.354 1.00 89.38 86 ASN A N 1
ATOM 670 C CA . ASN A 1 86 ? -14.506 -17.529 38.980 1.00 89.38 86 ASN A CA 1
ATOM 671 C C . ASN A 1 86 ? -15.123 -17.848 37.607 1.00 89.38 86 ASN A C 1
ATOM 673 O O . ASN A 1 86 ? -15.779 -16.986 37.032 1.00 89.38 86 ASN A O 1
ATOM 677 N N . TRP A 1 87 ? -14.909 -19.052 37.068 1.00 84.94 87 TRP A N 1
ATOM 678 C CA . TRP A 1 87 ? -15.371 -19.439 35.728 1.00 84.94 87 TRP A CA 1
ATOM 679 C C . TRP A 1 87 ? -16.891 -19.319 35.528 1.00 84.94 87 TRP A C 1
ATOM 681 O O . TRP A 1 87 ? -17.327 -19.033 34.419 1.00 84.94 87 TRP A O 1
ATOM 691 N N . ASP A 1 88 ? -17.669 -19.508 36.594 1.00 90.44 88 ASP A N 1
ATOM 692 C CA . ASP A 1 88 ? -19.139 -19.458 36.596 1.00 90.44 88 ASP A CA 1
ATOM 693 C C . ASP A 1 88 ? -19.692 -18.030 36.801 1.00 90.44 88 ASP A C 1
ATOM 695 O O . ASP A 1 88 ? -20.887 -17.780 36.680 1.00 90.44 88 ASP A O 1
ATOM 699 N N . LYS A 1 89 ? -18.830 -17.048 37.110 1.00 91.31 89 LYS A N 1
ATOM 700 C CA . LYS A 1 89 ? -19.269 -15.673 37.374 1.00 91.31 89 LYS A CA 1
ATOM 701 C C . LYS A 1 89 ? -19.436 -14.888 36.075 1.00 91.31 89 LYS A C 1
ATOM 703 O O . LYS A 1 89 ? -18.461 -14.609 35.378 1.00 91.31 89 LYS A O 1
ATOM 708 N N . GLU A 1 90 ? -20.665 -14.456 35.813 1.00 91.06 90 GLU A N 1
ATOM 709 C CA . GLU A 1 90 ? -20.995 -13.534 34.724 1.00 91.06 90 GLU A CA 1
ATOM 710 C C . GLU A 1 90 ? -20.285 -12.178 34.917 1.00 91.06 90 GLU A C 1
ATOM 712 O O . GLU A 1 90 ? -20.288 -11.613 36.015 1.00 91.06 90 GLU A O 1
ATOM 717 N N . CYS A 1 91 ? -19.692 -11.633 33.850 1.00 90.44 91 CYS A N 1
ATOM 718 C CA . CYS A 1 91 ? -19.066 -10.311 33.873 1.00 90.44 91 CYS A CA 1
ATOM 719 C C . CYS A 1 91 ? -19.413 -9.527 32.609 1.00 90.44 91 CYS A C 1
ATOM 721 O O . CYS A 1 91 ? -18.886 -9.802 31.532 1.00 90.44 91 CYS A O 1
ATOM 723 N N . ASN A 1 92 ? -20.281 -8.526 32.758 1.00 91.56 92 ASN A N 1
ATOM 724 C CA . ASN A 1 92 ? -20.705 -7.659 31.666 1.00 91.56 92 ASN A CA 1
ATOM 725 C C . ASN A 1 92 ? -19.885 -6.372 31.654 1.00 91.56 92 ASN A C 1
ATOM 727 O O . ASN A 1 92 ? -19.827 -5.646 32.646 1.00 91.56 92 ASN A O 1
ATOM 731 N N . CYS A 1 93 ? -19.282 -6.079 30.506 1.00 91.69 93 CYS A N 1
ATOM 732 C CA . CYS A 1 93 ? -18.568 -4.839 30.263 1.00 91.69 93 CYS A CA 1
ATOM 733 C C . CYS A 1 93 ? -19.041 -4.232 28.945 1.00 91.69 93 CYS A C 1
ATOM 735 O O . CYS A 1 93 ? -19.028 -4.896 27.909 1.00 91.69 93 CYS A O 1
ATOM 737 N N . THR A 1 94 ? -19.441 -2.965 28.991 1.00 91.12 94 THR A N 1
ATOM 738 C CA . THR A 1 94 ? -19.950 -2.237 27.828 1.00 91.12 94 THR A CA 1
ATOM 739 C C . THR A 1 94 ? -18.978 -1.128 27.475 1.00 91.12 94 THR A C 1
ATOM 741 O O . THR A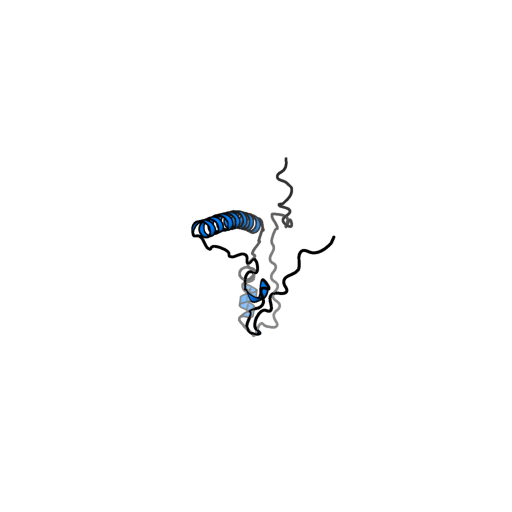 1 94 ? -18.641 -0.300 28.320 1.00 91.12 94 THR A O 1
ATOM 744 N N . VAL A 1 95 ? -18.547 -1.094 26.215 1.00 90.88 95 VAL A N 1
ATOM 745 C CA . VAL A 1 95 ? -17.674 -0.042 25.693 1.00 90.88 95 VAL A CA 1
ATOM 746 C C . VAL A 1 95 ? -18.464 0.798 24.703 1.00 90.88 95 VAL A C 1
ATOM 748 O O . VAL A 1 95 ? -18.897 0.308 23.662 1.00 90.88 95 VAL A O 1
ATOM 751 N N . HIS A 1 96 ? -18.656 2.072 25.035 1.00 90.88 96 HIS A N 1
ATOM 752 C CA . HIS A 1 96 ? -19.278 3.035 24.137 1.00 90.88 96 HIS A CA 1
ATOM 753 C C . HIS A 1 96 ? -18.209 3.690 23.271 1.00 90.88 96 HIS A C 1
ATOM 755 O O . HIS A 1 96 ? -17.209 4.190 23.783 1.00 90.88 96 HIS A O 1
ATOM 761 N N . PHE A 1 97 ? -18.443 3.721 21.964 1.00 88.06 97 PHE A N 1
ATOM 762 C CA . PHE A 1 97 ? -17.610 4.457 21.027 1.00 88.06 97 PHE A CA 1
ATOM 763 C C . PHE A 1 97 ? -18.480 5.247 20.059 1.00 88.06 97 PHE A C 1
ATOM 765 O O . PHE A 1 97 ? -19.628 4.890 19.788 1.00 88.06 97 PHE A O 1
ATOM 772 N N . THR A 1 98 ? -17.921 6.339 19.553 1.00 87.12 98 THR A N 1
ATOM 773 C CA . THR A 1 98 ? -18.568 7.221 18.589 1.00 87.12 98 THR A CA 1
ATOM 774 C C . THR A 1 98 ? -17.765 7.230 17.295 1.00 87.12 98 THR A C 1
ATOM 776 O O . THR A 1 98 ? -16.541 7.347 17.296 1.00 87.12 98 THR A O 1
ATOM 779 N N . LEU A 1 99 ? -18.463 7.084 16.171 1.00 87.50 99 LEU A N 1
ATOM 780 C CA . LEU A 1 99 ? -17.881 7.214 14.838 1.00 87.50 99 LEU A CA 1
ATOM 781 C C . LEU A 1 99 ? -17.953 8.691 14.443 1.00 87.50 99 LEU A C 1
ATOM 783 O O . LEU A 1 99 ? -19.032 9.203 14.161 1.00 87.50 99 LEU A O 1
ATOM 787 N N . GLN A 1 100 ? -16.814 9.386 14.477 1.00 78.31 100 GLN A N 1
ATOM 788 C CA . GLN A 1 100 ? -16.744 10.811 14.129 1.00 78.31 100 GLN A CA 1
ATOM 789 C C . GLN A 1 100 ? -16.889 11.050 12.617 1.00 78.31 100 GLN A C 1
ATOM 791 O O . GLN A 1 100 ? -17.344 12.108 12.193 1.00 78.31 100 GLN A O 1
ATOM 796 N N . GLU A 1 101 ? -16.529 10.053 11.810 1.00 78.38 101 GLU A N 1
ATOM 797 C CA . GLU A 1 101 ? -16.634 10.079 10.355 1.00 78.38 101 GLU A CA 1
ATOM 798 C C . GLU A 1 101 ? -17.316 8.798 9.855 1.00 78.38 101 GLU A C 1
ATOM 800 O O . GLU A 1 101 ? -17.156 7.719 10.433 1.00 78.38 101 GLU A O 1
ATOM 805 N N . ASN A 1 102 ? -18.075 8.915 8.763 1.00 76.44 102 ASN A N 1
ATOM 806 C CA . ASN A 1 102 ? -18.687 7.765 8.106 1.00 76.44 102 ASN A CA 1
ATOM 807 C C . ASN A 1 102 ? -17.594 6.886 7.488 1.00 76.44 102 ASN A C 1
ATOM 809 O O . ASN A 1 102 ? -16.684 7.395 6.831 1.00 76.44 102 ASN A O 1
ATOM 813 N N . MET A 1 103 ? -17.726 5.565 7.616 1.00 72.50 103 MET A N 1
ATOM 814 C CA . MET A 1 103 ? -16.886 4.610 6.891 1.00 72.50 103 MET A CA 1
ATOM 815 C C . MET A 1 103 ? -17.285 4.602 5.409 1.00 72.50 103 MET A C 1
ATOM 817 O O . MET A 1 103 ? -18.012 3.729 4.941 1.00 72.50 103 MET A O 1
ATOM 821 N N . LEU A 1 104 ? -16.864 5.627 4.670 1.00 67.75 104 LEU A N 1
ATOM 822 C CA . LEU A 1 104 ? -16.992 5.661 3.220 1.00 67.75 104 LEU A CA 1
ATOM 823 C C . LEU A 1 104 ? -15.974 4.686 2.623 1.00 67.75 104 LEU A C 1
ATOM 825 O O . LEU A 1 104 ? -14.769 4.822 2.832 1.00 67.75 104 LEU A O 1
ATOM 829 N N . VAL A 1 105 ? -16.463 3.707 1.859 1.00 59.69 105 VAL A N 1
ATOM 830 C CA . VAL A 1 105 ? -15.618 2.876 0.994 1.00 59.69 105 VAL A CA 1
ATOM 831 C C . VAL A 1 105 ? -14.934 3.822 0.011 1.00 59.69 105 VAL A C 1
ATOM 833 O O . VAL A 1 105 ? -15.618 4.585 -0.668 1.00 59.69 105 VAL A O 1
ATOM 836 N N . GLY A 1 106 ? -13.600 3.822 -0.006 1.00 57.53 106 GLY A N 1
ATOM 837 C CA . GLY A 1 106 ? -12.772 4.807 -0.702 1.00 57.53 106 GLY A CA 1
ATOM 838 C C . GLY A 1 106 ? -13.127 4.996 -2.179 1.00 57.53 106 GLY A C 1
ATOM 839 O O . GLY A 1 106 ? -12.539 4.372 -3.053 1.00 57.53 106 GLY A O 1
ATOM 840 N N . LEU A 1 107 ? -14.042 5.923 -2.464 1.00 53.28 107 LEU A N 1
ATOM 841 C CA . LEU A 1 107 ? -14.337 6.479 -3.785 1.00 53.28 107 LEU A CA 1
ATOM 842 C C . LEU A 1 107 ? -13.388 7.653 -4.078 1.00 53.28 107 LEU A C 1
ATOM 844 O O . LEU A 1 107 ? -13.800 8.714 -4.534 1.00 53.28 107 LEU A O 1
ATOM 848 N N . MET A 1 108 ? -12.092 7.497 -3.807 1.00 55.94 108 MET A N 1
ATOM 849 C CA . MET A 1 108 ? -11.102 8.451 -4.308 1.00 55.94 108 MET A CA 1
ATOM 850 C C . MET A 1 108 ? -10.657 7.997 -5.693 1.00 55.94 108 MET A C 1
ATOM 852 O O . MET A 1 108 ? -9.648 7.321 -5.852 1.00 55.94 108 MET A O 1
ATOM 856 N N . GLY A 1 109 ? -11.467 8.338 -6.695 1.00 51.97 109 GLY A N 1
ATOM 857 C CA . GLY A 1 109 ? -11.138 8.065 -8.093 1.00 51.97 109 GLY A CA 1
ATOM 858 C C . GLY A 1 109 ? -11.791 8.975 -9.134 1.00 51.97 109 GLY A C 1
ATOM 859 O O . GLY A 1 109 ? -11.310 8.980 -10.260 1.00 51.97 109 GLY A O 1
ATOM 860 N N . LEU A 1 110 ? -12.837 9.754 -8.811 1.00 49.94 110 LEU A N 1
ATOM 861 C CA . LEU A 1 110 ? -13.554 10.538 -9.837 1.00 49.94 110 LEU A CA 1
ATOM 862 C C . LEU A 1 110 ? -13.774 12.034 -9.549 1.00 49.94 110 LEU A C 1
ATOM 864 O O . LEU A 1 110 ? -14.369 12.705 -10.384 1.00 49.94 110 LEU A O 1
ATOM 868 N N . SER A 1 111 ? -13.289 12.590 -8.434 1.00 48.19 111 SER A N 1
ATOM 869 C CA . SER A 1 111 ? -13.657 13.970 -8.048 1.00 48.19 111 SER A CA 1
ATOM 870 C C . SER A 1 111 ? -12.610 15.058 -8.329 1.00 48.19 111 SER A C 1
ATOM 872 O O . SER A 1 111 ? -12.839 16.202 -7.958 1.00 48.19 111 SER A O 1
ATOM 874 N N . THR A 1 112 ? -11.483 14.772 -8.991 1.00 47.75 112 THR A N 1
ATOM 875 C CA . THR A 1 112 ? -10.474 15.801 -9.344 1.00 47.75 112 THR A CA 1
ATOM 876 C C . THR A 1 112 ? -10.592 16.289 -10.792 1.00 47.75 112 THR A C 1
ATOM 878 O O . THR A 1 112 ? -9.584 16.460 -11.476 1.00 47.75 112 THR A O 1
ATOM 881 N N . LEU A 1 113 ? -11.820 16.494 -11.273 1.00 41.59 113 LEU A N 1
ATOM 882 C CA . LEU A 1 113 ? -12.087 17.178 -12.541 1.00 41.59 113 LEU A CA 1
ATOM 883 C C . LEU A 1 113 ? -13.293 18.114 -12.377 1.00 41.59 113 LEU A C 1
ATOM 885 O O . LEU A 1 113 ? -14.392 17.852 -12.860 1.00 41.59 113 LEU A O 1
ATOM 889 N N . HIS A 1 114 ? -13.069 19.198 -11.637 1.00 36.59 114 HIS A N 1
ATOM 890 C CA . HIS A 1 114 ? -13.750 20.473 -11.829 1.00 36.59 114 HIS A CA 1
ATOM 891 C C . HIS A 1 114 ? -12.759 21.599 -11.543 1.00 36.59 114 HIS A C 1
ATOM 893 O O . HIS A 1 114 ? -12.037 21.479 -10.525 1.00 36.59 114 HIS A O 1
#

Sequence (114 aa):
REERDQGAQECPSRCPDNSAFKQQKLPAWKPKLAAPTVLSSFFTIGLFCLLMGICLILYARSVKEIQINYSDICLNCSKLRENSSNWDKECNCTVHFTLQENMLVGLMGLSTLH

Radius of gyration: 38.73 Å; chains: 1; bounding box: 50×59×118 Å